Protein AF-A0A8T4TUP3-F1 (afdb_monomer_lite)

Foldseek 3Di:
DVVLVVVLVVLVVQLVVLVVQLVVLVVVVVVVVVVVVVCVVVVVQPPVDPVSVVVVVVVVVVVVVVSVVSNVVSVVSNVVSVVVSVVSVD

Structure (mmCIF, N/CA/C/O backbone):
data_AF-A0A8T4TUP3-F1
#
_entry.id   AF-A0A8T4TUP3-F1
#
loop_
_atom_site.group_PDB
_atom_site.id
_atom_site.type_symbol
_atom_site.label_atom_id
_atom_site.label_alt_id
_atom_site.label_comp_id
_atom_site.label_asym_id
_atom_site.label_entity_id
_atom_site.label_seq_id
_atom_site.pdbx_PDB_ins_code
_atom_site.Cartn_x
_atom_site.Cartn_y
_atom_site.Cartn_z
_atom_site.occupancy
_atom_site.B_iso_or_equiv
_atom_site.auth_seq_id
_atom_site.auth_comp_id
_atom_site.auth_asym_id
_atom_site.auth_atom_id
_atom_site.pdbx_PDB_model_num
ATOM 1 N N . MET A 1 1 ? 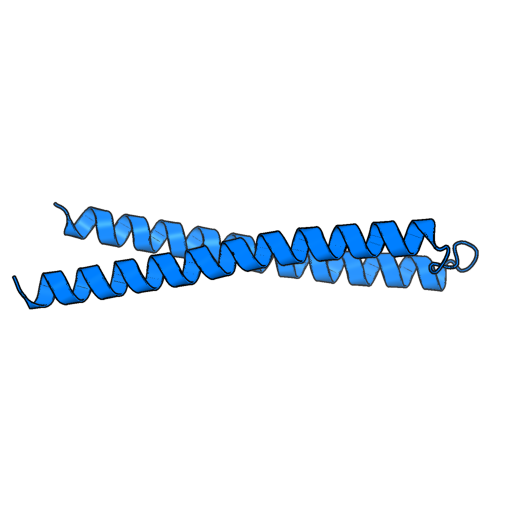-20.279 -1.559 32.862 1.00 62.41 1 MET A N 1
ATOM 2 C CA . MET A 1 1 ? -18.886 -1.264 33.268 1.00 62.41 1 MET A CA 1
ATOM 3 C C . MET A 1 1 ? -17.835 -2.231 32.713 1.00 62.41 1 MET A C 1
ATOM 5 O O . MET A 1 1 ? -17.012 -1.777 31.931 1.00 62.41 1 MET A O 1
ATOM 9 N N . GLU A 1 2 ? -17.801 -3.524 33.068 1.00 70.94 2 GLU A N 1
ATOM 10 C CA . GLU A 1 2 ? -16.739 -4.437 32.578 1.00 70.94 2 GLU A CA 1
ATOM 11 C C . GLU A 1 2 ? -16.891 -4.792 31.085 1.00 70.94 2 GLU A C 1
ATOM 13 O O . GLU A 1 2 ? -15.946 -4.659 30.310 1.00 70.94 2 GLU A O 1
ATOM 18 N N . SER A 1 3 ? -18.117 -5.092 30.647 1.00 80.50 3 SER A N 1
ATOM 19 C CA . SER A 1 3 ? -18.465 -5.324 29.233 1.00 80.50 3 SER A CA 1
ATOM 20 C C . SER A 1 3 ? -18.099 -4.145 28.307 1.00 80.50 3 SER A C 1
ATOM 22 O O . SER A 1 3 ? -17.553 -4.337 27.221 1.00 80.50 3 SER A O 1
ATOM 24 N N . GLU A 1 4 ? -18.312 -2.902 28.750 1.00 79.44 4 GLU A N 1
ATOM 25 C CA . GLU A 1 4 ? -17.982 -1.702 27.964 1.00 79.44 4 GLU A CA 1
ATOM 26 C C . GLU A 1 4 ? -16.473 -1.486 27.840 1.00 79.44 4 GLU A C 1
ATOM 28 O O . GLU A 1 4 ? -15.991 -1.097 26.774 1.00 79.44 4 GLU A O 1
ATOM 33 N N . LYS A 1 5 ? -15.713 -1.790 28.902 1.00 82.12 5 LYS A N 1
ATOM 34 C CA . LYS A 1 5 ? -14.245 -1.772 28.865 1.00 82.12 5 LYS A CA 1
ATOM 35 C C . LYS A 1 5 ? -13.709 -2.803 27.872 1.00 82.12 5 LYS A C 1
ATOM 37 O O . LYS A 1 5 ? -12.834 -2.467 27.078 1.00 82.12 5 LYS A O 1
ATOM 42 N N . ILE A 1 6 ? -14.270 -4.015 27.857 1.00 86.25 6 ILE A N 1
ATOM 43 C CA . ILE A 1 6 ? -13.898 -5.064 26.893 1.00 86.25 6 ILE A CA 1
ATOM 44 C C . ILE A 1 6 ? -14.207 -4.610 25.461 1.00 86.25 6 ILE A C 1
ATOM 46 O O . ILE A 1 6 ? -13.339 -4.677 24.591 1.00 86.25 6 ILE A O 1
ATOM 50 N N . LYS A 1 7 ? -15.407 -4.070 25.216 1.00 84.94 7 LYS A N 1
ATOM 51 C CA . LYS A 1 7 ? -15.814 -3.578 23.890 1.00 84.94 7 LYS A CA 1
ATOM 52 C C . LYS A 1 7 ? -14.906 -2.460 23.379 1.00 84.94 7 LYS A C 1
ATOM 54 O O . LYS A 1 7 ? -14.533 -2.455 22.208 1.00 84.94 7 LYS A O 1
ATOM 59 N N . LYS A 1 8 ? -14.532 -1.525 24.252 1.00 83.62 8 LYS A N 1
ATOM 60 C CA . LYS A 1 8 ? -13.592 -0.458 23.909 1.00 83.62 8 LYS A CA 1
ATOM 61 C C . LYS A 1 8 ? -12.203 -1.014 23.588 1.00 83.62 8 LYS A C 1
ATOM 63 O O . LYS A 1 8 ? -11.647 -0.642 22.563 1.00 83.62 8 LYS A O 1
ATOM 68 N N . ASN A 1 9 ? -11.683 -1.933 24.404 1.00 89.25 9 ASN A N 1
ATOM 69 C CA . ASN A 1 9 ? -10.380 -2.552 24.154 1.00 89.25 9 ASN A CA 1
ATOM 70 C C . ASN A 1 9 ? -10.342 -3.301 22.813 1.00 89.25 9 ASN A C 1
ATOM 72 O O . ASN A 1 9 ? -9.345 -3.218 22.102 1.00 89.25 9 ASN A O 1
ATOM 76 N N . LEU A 1 10 ? -11.428 -3.985 22.435 1.00 90.94 10 LEU A N 1
ATOM 77 C CA . LEU A 1 10 ? -11.534 -4.636 21.125 1.00 90.94 10 LEU A CA 1
ATOM 78 C C . LEU A 1 10 ? -11.497 -3.624 19.972 1.00 90.94 10 LEU A C 1
ATOM 80 O O . LEU A 1 10 ? -10.803 -3.854 18.985 1.00 90.94 10 LEU A O 1
ATOM 84 N N . LEU A 1 11 ? -12.185 -2.487 20.108 1.00 89.38 11 LEU A N 1
ATOM 85 C CA . LEU A 1 11 ? -12.158 -1.424 19.097 1.00 89.38 11 LEU A CA 1
ATOM 86 C C . LEU A 1 11 ? -10.794 -0.731 19.011 1.00 89.38 11 LEU A C 1
ATOM 88 O O . LEU A 1 11 ? -10.341 -0.425 17.911 1.00 89.38 11 LEU A O 1
ATOM 92 N N . ASP A 1 12 ? -10.125 -0.502 20.142 1.00 89.81 12 ASP A N 1
ATOM 93 C CA . ASP A 1 12 ? -8.765 0.049 20.172 1.00 89.81 12 ASP A CA 1
ATOM 94 C C . ASP A 1 12 ? -7.772 -0.926 19.500 1.00 89.81 12 ASP A C 1
ATOM 96 O O . ASP A 1 12 ? -6.908 -0.506 18.724 1.00 89.81 12 ASP A O 1
ATOM 100 N N . LEU A 1 13 ? -7.933 -2.238 19.718 1.00 92.31 13 LEU A N 1
ATOM 101 C CA . LEU A 1 13 ? -7.147 -3.278 19.046 1.00 92.31 13 LEU A CA 1
ATOM 102 C C . LEU A 1 13 ? -7.392 -3.286 17.529 1.00 92.31 13 LEU A C 1
ATOM 104 O O . LEU A 1 13 ? -6.443 -3.316 16.744 1.00 92.31 13 LEU A O 1
ATOM 108 N N . GLU A 1 14 ? -8.655 -3.225 17.106 1.00 91.69 14 GLU A N 1
ATOM 109 C CA . GLU A 1 14 ? -9.037 -3.194 15.691 1.00 91.69 14 GLU A CA 1
ATOM 110 C C . GLU A 1 14 ? -8.545 -1.916 14.992 1.00 91.69 14 GLU A C 1
ATOM 112 O O . GLU A 1 14 ? -8.070 -1.960 13.853 1.00 91.69 14 GLU A O 1
ATOM 117 N N . TYR A 1 15 ? -8.589 -0.776 15.686 1.00 92.38 15 TYR A N 1
ATOM 118 C CA . TYR A 1 15 ? -8.017 0.478 15.206 1.00 92.38 15 TYR A CA 1
ATOM 119 C C . TYR A 1 15 ? -6.511 0.347 14.967 1.00 92.38 15 TYR A C 1
ATOM 121 O O . TYR A 1 15 ? -6.035 0.672 13.877 1.00 92.38 15 TYR A O 1
ATOM 129 N N . ASN A 1 16 ? -5.771 -0.169 15.953 1.00 92.81 16 ASN A N 1
ATOM 130 C CA . ASN A 1 16 ? -4.322 -0.344 15.850 1.00 92.81 16 ASN A CA 1
ATOM 131 C C . ASN A 1 16 ? -3.941 -1.314 14.728 1.00 92.81 16 ASN A C 1
ATOM 133 O O . ASN A 1 16 ? -3.026 -1.023 13.960 1.00 92.81 16 ASN A O 1
ATOM 137 N N . LYS A 1 17 ? -4.686 -2.414 14.569 1.00 92.75 17 LYS A N 1
ATOM 138 C CA . LYS A 1 17 ? -4.507 -3.362 13.461 1.00 92.75 17 LYS A CA 1
ATOM 139 C C . LYS A 1 17 ? -4.656 -2.674 12.099 1.00 92.75 17 LYS A C 1
ATOM 141 O O . LYS A 1 17 ? -3.782 -2.799 11.244 1.00 92.75 17 LYS A O 1
ATOM 146 N N . ASN A 1 18 ? -5.730 -1.909 11.899 1.00 91.00 18 ASN A N 1
ATOM 147 C CA . ASN A 1 18 ? -5.964 -1.204 10.635 1.00 91.00 18 ASN A CA 1
ATOM 148 C C . ASN A 1 18 ? -4.950 -0.077 10.386 1.00 91.00 18 ASN A C 1
ATOM 150 O O . ASN A 1 18 ? -4.549 0.154 9.244 1.00 91.00 18 ASN A O 1
ATOM 154 N N . LEU A 1 19 ? -4.500 0.603 11.442 1.00 90.88 19 LEU A N 1
ATOM 155 C CA . LEU A 1 19 ? -3.443 1.607 11.351 1.00 90.88 19 LEU A CA 1
ATOM 156 C C . LEU A 1 19 ? -2.100 0.975 10.958 1.00 90.88 19 LEU A C 1
ATOM 158 O O . LEU A 1 19 ? -1.378 1.530 10.131 1.00 90.88 19 LEU A O 1
ATOM 162 N N . GLN A 1 20 ? -1.785 -0.202 11.504 1.00 94.00 20 GLN A N 1
ATOM 163 C CA . GLN A 1 20 ? -0.588 -0.952 11.141 1.00 94.00 20 GLN A CA 1
ATOM 164 C C . GLN A 1 20 ? -0.628 -1.379 9.672 1.00 94.00 20 GLN A C 1
ATOM 166 O O . GLN A 1 20 ? 0.348 -1.145 8.964 1.00 94.00 20 GLN A O 1
ATOM 171 N N . TYR A 1 21 ? -1.756 -1.906 9.182 1.00 92.31 21 TYR A N 1
ATOM 172 C CA . TYR A 1 21 ? -1.896 -2.224 7.757 1.00 92.31 21 TYR A CA 1
ATOM 173 C C . TYR A 1 21 ? -1.730 -0.998 6.864 1.00 92.31 21 TYR A C 1
ATOM 175 O O . TYR A 1 21 ? -1.018 -1.072 5.865 1.00 92.31 21 TYR A O 1
ATOM 183 N N . LEU A 1 22 ? -2.310 0.145 7.240 1.00 91.38 22 LEU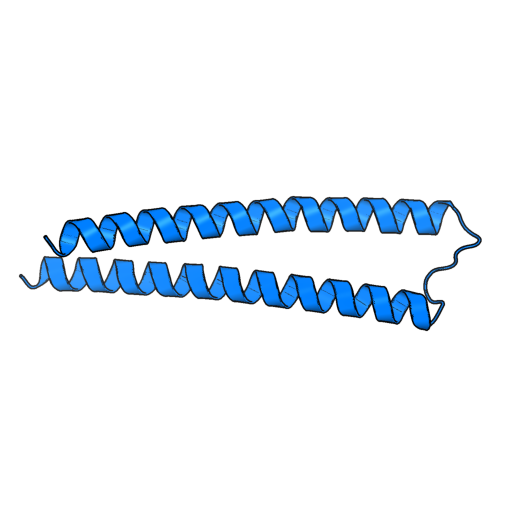 A N 1
ATOM 184 C CA . LEU A 1 22 ? -2.130 1.391 6.497 1.00 91.38 22 LEU A CA 1
ATOM 185 C C . LEU A 1 22 ? -0.650 1.801 6.425 1.00 91.38 22 LEU A C 1
ATOM 187 O O . LEU A 1 22 ? -0.169 2.162 5.350 1.00 91.38 22 LEU A O 1
ATOM 191 N N . ASN A 1 23 ? 0.081 1.712 7.539 1.00 91.56 23 ASN A N 1
ATOM 192 C CA . ASN A 1 23 ? 1.516 1.999 7.564 1.00 91.56 23 ASN A CA 1
ATOM 193 C C . ASN A 1 23 ? 2.309 1.014 6.699 1.00 91.56 23 ASN A C 1
ATOM 195 O O . ASN A 1 23 ? 3.158 1.441 5.919 1.00 91.56 23 ASN A O 1
ATOM 199 N N . THR A 1 24 ? 2.013 -0.285 6.776 1.00 93.06 24 THR A N 1
ATOM 200 C CA . THR A 1 24 ? 2.653 -1.297 5.926 1.00 93.06 24 THR A CA 1
ATOM 201 C C . THR A 1 24 ? 2.393 -1.031 4.445 1.00 93.06 24 THR A C 1
ATOM 203 O O . THR A 1 24 ? 3.326 -1.115 3.650 1.00 93.06 24 THR A O 1
ATOM 206 N N . CYS A 1 25 ? 1.174 -0.638 4.064 1.00 90.81 25 CYS A N 1
ATOM 207 C CA . CYS A 1 25 ? 0.875 -0.210 2.699 1.00 90.81 25 CYS A CA 1
ATOM 208 C C . CYS A 1 25 ? 1.786 0.953 2.276 1.00 90.81 25 CYS A C 1
ATOM 210 O O . CYS A 1 25 ? 2.433 0.880 1.235 1.00 90.81 25 CYS A O 1
ATOM 212 N N . ILE A 1 26 ? 1.896 2.005 3.089 1.00 89.88 26 ILE A N 1
ATOM 213 C CA . ILE A 1 26 ? 2.761 3.151 2.771 1.00 89.88 26 ILE A CA 1
ATOM 214 C C . ILE A 1 26 ? 4.217 2.704 2.565 1.00 89.88 26 ILE A C 1
ATOM 216 O O . ILE A 1 26 ? 4.843 3.113 1.590 1.00 89.88 26 ILE A O 1
ATOM 220 N N . VAL A 1 27 ? 4.740 1.825 3.426 1.00 94.44 27 VAL A N 1
ATOM 221 C CA . VAL A 1 27 ? 6.098 1.275 3.275 1.00 94.44 27 VAL A CA 1
ATOM 222 C C . VAL A 1 27 ? 6.243 0.510 1.958 1.00 94.44 27 VAL A C 1
ATOM 224 O O . VAL A 1 27 ? 7.176 0.786 1.209 1.00 94.44 27 VAL A O 1
ATOM 227 N N . LEU A 1 28 ? 5.303 -0.382 1.629 1.00 92.12 28 LEU A N 1
ATOM 228 C CA . LEU A 1 28 ? 5.323 -1.143 0.373 1.00 92.12 28 LEU A CA 1
ATOM 229 C C . LEU A 1 28 ? 5.316 -0.235 -0.861 1.00 92.12 28 LEU A C 1
ATOM 231 O O . LEU A 1 28 ? 6.015 -0.521 -1.832 1.00 92.12 28 LEU A O 1
ATOM 235 N N . LEU A 1 29 ? 4.572 0.873 -0.817 1.00 91.62 29 LEU A N 1
ATOM 236 C CA . LEU A 1 29 ? 4.566 1.863 -1.891 1.00 91.62 29 LEU A CA 1
ATOM 237 C C . LEU A 1 29 ? 5.949 2.495 -2.082 1.00 91.62 29 LEU A C 1
ATOM 239 O O . LEU A 1 29 ? 6.436 2.582 -3.208 1.00 91.62 29 LEU A O 1
ATOM 243 N N . PHE A 1 30 ? 6.598 2.914 -0.994 1.00 92.69 30 PHE A N 1
ATOM 244 C CA . PHE A 1 30 ? 7.950 3.467 -1.071 1.00 92.69 30 PHE A CA 1
ATOM 245 C C . PHE A 1 30 ? 8.957 2.434 -1.577 1.00 92.69 30 PHE A C 1
ATOM 247 O O . PHE A 1 30 ? 9.757 2.749 -2.456 1.00 92.69 30 PHE A O 1
ATOM 254 N N . THR A 1 31 ? 8.892 1.194 -1.086 1.00 94.69 31 THR A N 1
ATOM 255 C CA . THR A 1 31 ? 9.756 0.102 -1.555 1.00 94.69 31 THR A CA 1
ATOM 256 C C . THR A 1 31 ? 9.577 -0.150 -3.050 1.00 94.69 31 THR A C 1
ATOM 258 O O . THR A 1 31 ? 10.564 -0.310 -3.766 1.00 94.69 31 THR A O 1
ATOM 261 N N . TYR A 1 32 ? 8.338 -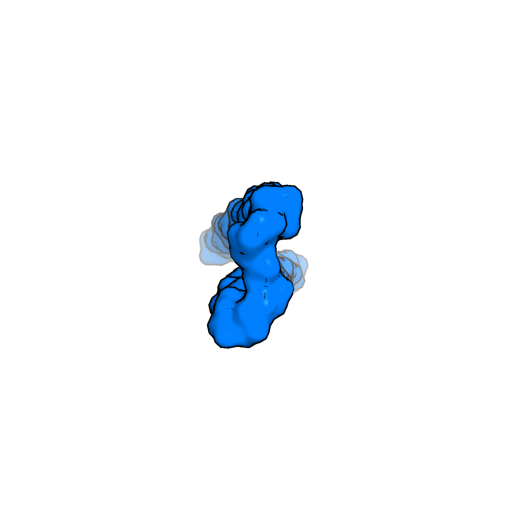0.123 -3.538 1.00 92.56 32 TYR A N 1
ATOM 262 C CA . TYR A 1 32 ? 8.040 -0.260 -4.958 1.00 92.56 32 TYR A CA 1
ATOM 263 C C . TYR A 1 32 ? 8.668 0.863 -5.797 1.00 92.56 32 TYR A C 1
ATOM 265 O O . TYR A 1 32 ? 9.351 0.583 -6.783 1.00 92.56 32 TYR A O 1
ATOM 273 N N . PHE A 1 33 ? 8.513 2.126 -5.383 1.00 91.69 33 PHE A N 1
ATOM 274 C CA . PHE A 1 33 ? 9.129 3.255 -6.087 1.00 91.69 33 PHE A CA 1
ATOM 275 C C . PHE A 1 33 ? 10.657 3.182 -6.093 1.00 91.69 33 PHE A C 1
ATOM 277 O O . PHE A 1 33 ? 11.269 3.406 -7.135 1.00 91.69 33 PHE A O 1
ATOM 284 N N . ILE A 1 34 ? 11.274 2.818 -4.966 1.00 95.38 34 ILE A N 1
ATOM 285 C CA . ILE A 1 34 ? 12.726 2.605 -4.887 1.00 95.38 34 ILE A CA 1
ATOM 286 C C . ILE A 1 34 ? 13.154 1.504 -5.868 1.00 95.38 34 ILE A C 1
ATOM 288 O O . ILE A 1 34 ? 14.129 1.683 -6.594 1.00 95.38 34 ILE A O 1
ATOM 292 N N . GLY A 1 35 ? 12.401 0.404 -5.948 1.00 91.94 35 GLY A N 1
ATOM 293 C CA . GLY A 1 35 ? 12.653 -0.679 -6.901 1.00 91.94 35 GLY A CA 1
ATOM 294 C C . GLY A 1 35 ? 12.605 -0.219 -8.360 1.00 91.94 35 GLY A C 1
ATOM 295 O O . GLY A 1 35 ? 13.520 -0.528 -9.121 1.00 91.94 35 GLY A O 1
ATOM 296 N N . ILE A 1 36 ? 11.595 0.574 -8.741 1.00 88.44 36 ILE A N 1
ATOM 297 C CA . ILE A 1 36 ? 11.519 1.169 -10.088 1.00 88.44 36 ILE A CA 1
ATOM 298 C C . ILE A 1 36 ? 12.731 2.058 -10.356 1.00 88.44 36 ILE A C 1
ATOM 300 O O . ILE A 1 36 ? 13.348 1.946 -11.413 1.00 88.44 36 ILE A O 1
ATOM 304 N N . ILE A 1 37 ? 13.079 2.934 -9.413 1.00 91.00 37 ILE A N 1
ATOM 305 C CA . ILE A 1 37 ? 14.209 3.854 -9.558 1.00 91.00 37 ILE A CA 1
ATOM 306 C C . ILE A 1 37 ? 15.501 3.063 -9.801 1.00 91.00 37 ILE A C 1
ATOM 308 O O . ILE A 1 37 ? 16.226 3.352 -10.751 1.00 91.00 37 ILE A O 1
ATOM 312 N N . ILE A 1 38 ? 15.759 2.019 -9.009 1.00 93.44 38 ILE A N 1
ATOM 313 C CA . ILE A 1 38 ? 16.926 1.143 -9.188 1.00 93.44 38 ILE A CA 1
ATOM 314 C C . ILE A 1 38 ? 16.889 0.452 -10.557 1.00 93.44 38 ILE A C 1
ATOM 316 O O . ILE A 1 38 ? 17.905 0.431 -11.251 1.00 93.44 38 ILE A O 1
ATOM 320 N N . ALA A 1 39 ? 15.740 -0.083 -10.974 1.00 88.31 39 ALA A N 1
ATOM 321 C CA . ALA A 1 39 ? 15.592 -0.755 -12.267 1.00 88.31 39 ALA A CA 1
ATOM 322 C C . ALA A 1 39 ? 15.866 0.187 -13.457 1.00 88.31 39 ALA A C 1
ATOM 324 O O . ALA A 1 39 ? 16.445 -0.238 -14.459 1.00 88.31 39 ALA A O 1
ATOM 325 N N . ILE A 1 40 ? 15.501 1.468 -13.324 1.00 86.19 40 ILE A N 1
ATOM 326 C CA . ILE A 1 40 ? 15.814 2.524 -14.294 1.00 86.19 40 ILE A CA 1
ATOM 327 C C . ILE A 1 40 ? 17.323 2.796 -14.321 1.00 86.19 40 ILE A C 1
ATOM 329 O O . ILE A 1 40 ? 17.941 2.722 -15.380 1.00 86.19 40 ILE A O 1
ATOM 333 N N . PHE A 1 41 ? 17.943 3.053 -13.165 1.00 90.75 41 PHE A N 1
ATOM 334 C CA . PHE A 1 41 ? 19.375 3.379 -13.089 1.00 90.75 41 PHE A CA 1
ATOM 335 C C . PHE A 1 41 ? 20.292 2.230 -13.520 1.00 90.75 41 PHE A C 1
ATOM 337 O O . PHE A 1 41 ? 21.382 2.463 -14.034 1.00 90.75 41 PHE A O 1
ATOM 344 N N . THR A 1 42 ? 19.858 0.988 -13.322 1.00 92.38 42 THR A N 1
ATOM 345 C CA . THR A 1 42 ? 20.617 -0.211 -13.707 1.00 92.38 42 THR A CA 1
ATOM 346 C C . THR A 1 42 ? 20.391 -0.629 -15.161 1.00 92.38 42 THR A C 1
ATOM 348 O O . THR A 1 42 ? 20.933 -1.650 -15.579 1.00 92.38 42 THR A O 1
ATOM 351 N N . ASN A 1 43 ? 19.609 0.133 -15.942 1.00 83.69 43 ASN A N 1
ATOM 352 C CA . ASN A 1 43 ? 19.211 -0.207 -17.314 1.00 83.69 43 ASN A CA 1
ATOM 353 C C . ASN A 1 43 ? 18.601 -1.619 -17.443 1.00 83.69 43 ASN A C 1
ATOM 355 O O . ASN A 1 43 ? 18.669 -2.239 -18.505 1.00 83.69 43 ASN A O 1
ATOM 359 N N . GLN A 1 44 ? 17.986 -2.141 -16.374 1.00 83.12 44 GLN A N 1
ATOM 360 C CA . GLN A 1 44 ? 17.280 -3.428 -16.417 1.00 83.12 44 GLN A CA 1
ATOM 361 C C . GLN A 1 44 ? 16.020 -3.347 -17.286 1.00 83.12 44 GLN A C 1
ATOM 363 O O . GLN A 1 44 ? 15.558 -4.352 -17.828 1.00 83.12 44 GLN A O 1
ATOM 368 N N . ILE A 1 45 ? 15.472 -2.141 -17.446 1.00 78.62 45 ILE A N 1
ATOM 369 C CA . ILE A 1 45 ? 14.367 -1.867 -18.357 1.00 78.62 45 ILE A CA 1
ATOM 370 C C . ILE A 1 45 ? 14.953 -1.561 -19.737 1.00 78.62 45 ILE A C 1
ATOM 372 O O . ILE A 1 45 ? 15.590 -0.534 -19.948 1.00 78.62 45 ILE A O 1
ATOM 376 N N . ASN A 1 46 ? 14.720 -2.452 -20.700 1.00 79.69 46 ASN A N 1
ATOM 377 C CA . ASN A 1 46 ? 15.122 -2.216 -22.083 1.00 79.69 46 ASN A CA 1
ATOM 378 C C . ASN A 1 46 ? 14.183 -1.195 -22.749 1.00 79.69 46 ASN A C 1
ATOM 380 O O . ASN A 1 46 ? 13.089 -1.545 -23.201 1.00 79.69 46 ASN A O 1
ATOM 384 N N . TYR A 1 47 ? 14.633 0.058 -22.835 1.00 77.12 47 TYR A N 1
ATOM 385 C CA . TYR A 1 47 ? 13.859 1.169 -23.396 1.00 77.12 47 TYR A CA 1
ATOM 386 C C . TYR A 1 47 ? 13.640 1.095 -24.913 1.00 77.12 47 TYR A C 1
ATOM 388 O O . TYR A 1 47 ? 12.742 1.749 -25.436 1.00 77.12 47 TYR A O 1
ATOM 396 N N . ASN A 1 48 ? 14.409 0.275 -25.629 1.00 82.56 48 ASN A N 1
ATOM 397 C CA . ASN A 1 48 ? 14.257 0.136 -27.079 1.00 82.56 48 ASN A CA 1
ATOM 398 C C . ASN A 1 48 ? 13.104 -0.804 -27.458 1.00 82.56 48 ASN A C 1
ATOM 400 O O . ASN A 1 48 ? 12.678 -0.833 -28.612 1.00 82.56 48 ASN A O 1
ATOM 404 N N . ASN A 1 49 ? 12.581 -1.576 -26.499 1.00 87.75 49 ASN A N 1
ATOM 405 C CA . ASN A 1 49 ? 11.466 -2.482 -26.726 1.00 87.75 49 ASN A CA 1
ATOM 406 C C . ASN A 1 49 ? 10.163 -1.901 -26.161 1.00 87.75 49 ASN A C 1
ATOM 408 O O . ASN A 1 49 ? 9.855 -2.043 -24.975 1.00 87.75 49 ASN A O 1
ATOM 412 N N . TRP A 1 50 ? 9.346 -1.319 -27.041 1.00 87.88 50 TRP A N 1
ATOM 413 C CA . TRP A 1 50 ? 8.027 -0.775 -26.696 1.00 87.88 50 TRP A CA 1
ATOM 414 C C . TRP A 1 50 ? 7.119 -1.771 -25.960 1.00 87.88 50 TRP A C 1
ATOM 416 O O . TRP A 1 50 ? 6.329 -1.360 -25.109 1.00 87.88 50 TRP A O 1
ATOM 426 N N . ARG A 1 51 ? 7.254 -3.083 -26.218 1.00 88.75 51 ARG A N 1
ATOM 427 C CA . ARG A 1 51 ? 6.485 -4.116 -25.501 1.00 88.75 51 ARG A CA 1
ATOM 428 C C . ARG A 1 51 ? 6.881 -4.199 -24.026 1.00 88.75 51 ARG A C 1
ATOM 430 O O . ARG A 1 51 ? 6.005 -4.29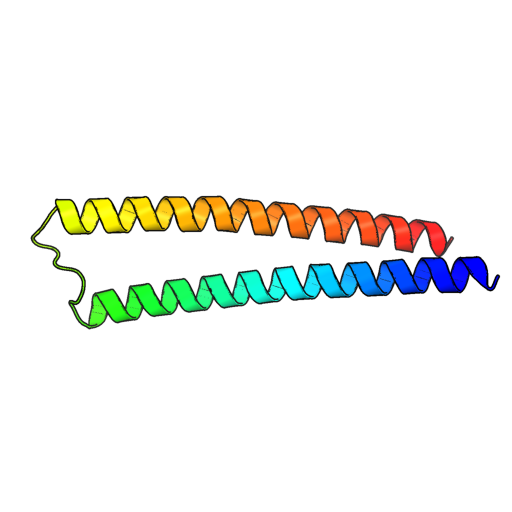8 -23.173 1.00 88.75 51 ARG A O 1
ATOM 437 N N . SER A 1 52 ? 8.176 -4.117 -23.722 1.00 85.31 52 SER A N 1
ATOM 438 C CA . SER A 1 52 ? 8.694 -4.145 -22.347 1.00 85.31 52 SER A CA 1
ATOM 439 C C . SER A 1 52 ? 8.266 -2.907 -21.556 1.00 85.31 52 SER A C 1
ATOM 441 O O . SER A 1 52 ? 7.857 -3.027 -20.399 1.00 85.31 52 SER A O 1
ATOM 443 N N . ILE A 1 53 ? 8.280 -1.729 -22.189 1.00 87.88 53 ILE A N 1
ATOM 444 C CA . ILE A 1 53 ? 7.797 -0.483 -21.572 1.00 87.88 53 ILE A CA 1
ATOM 445 C C . ILE A 1 53 ? 6.291 -0.565 -21.308 1.00 87.88 53 ILE A C 1
ATOM 447 O O . ILE A 1 53 ? 5.853 -0.320 -20.186 1.00 87.88 53 ILE A O 1
ATOM 451 N N . SER A 1 54 ? 5.501 -0.942 -22.318 1.00 90.12 54 SER A N 1
ATOM 452 C CA . SER A 1 54 ? 4.042 -1.035 -22.198 1.00 90.12 54 SER A CA 1
ATOM 453 C C . SER A 1 54 ? 3.627 -1.996 -21.082 1.00 90.12 54 SER A C 1
ATOM 455 O O . SER A 1 54 ? 2.802 -1.638 -20.243 1.00 90.12 54 SER A O 1
ATOM 457 N N . LEU A 1 55 ? 4.263 -3.169 -21.002 1.00 89.94 55 LEU A N 1
ATOM 458 C CA . LEU A 1 55 ? 4.006 -4.141 -19.941 1.00 89.94 55 LEU A CA 1
ATOM 459 C C . LEU A 1 55 ? 4.334 -3.573 -18.553 1.00 89.94 55 LEU A C 1
ATOM 461 O O . LEU A 1 55 ? 3.528 -3.694 -17.632 1.00 89.94 55 LEU A O 1
ATOM 465 N N . THR A 1 56 ? 5.479 -2.901 -18.415 1.00 88.62 56 THR A N 1
ATOM 466 C CA . THR A 1 56 ? 5.888 -2.261 -17.156 1.00 88.62 56 THR A CA 1
ATOM 467 C C . THR A 1 56 ? 4.868 -1.213 -16.717 1.00 88.62 56 THR A C 1
ATOM 469 O O . THR A 1 56 ? 4.444 -1.217 -15.562 1.00 88.62 56 THR A O 1
ATOM 472 N N . VAL A 1 57 ? 4.413 -0.354 -17.632 1.00 91.00 57 VAL A N 1
ATOM 473 C CA . VAL A 1 57 ? 3.406 0.678 -17.341 1.00 91.00 57 VAL A CA 1
ATOM 474 C C . VAL A 1 57 ? 2.077 0.055 -16.916 1.00 91.00 57 VAL A C 1
ATOM 476 O O . VAL A 1 57 ? 1.513 0.468 -15.904 1.00 91.00 57 VAL A O 1
ATOM 479 N N . VAL A 1 58 ? 1.590 -0.961 -17.635 1.00 94.94 58 VAL A N 1
ATOM 480 C CA . VAL A 1 58 ? 0.317 -1.629 -17.315 1.00 94.94 58 VAL A CA 1
ATOM 481 C C . VAL A 1 58 ? 0.373 -2.295 -15.941 1.00 94.94 58 VAL A C 1
ATOM 483 O O . VAL A 1 58 ? -0.527 -2.091 -15.126 1.00 94.94 58 VAL A O 1
ATOM 486 N N . LEU A 1 59 ? 1.445 -3.035 -15.646 1.00 91.94 59 LEU A N 1
ATOM 487 C CA . LEU A 1 59 ? 1.636 -3.653 -14.332 1.00 91.94 59 LEU A CA 1
ATOM 488 C C . LEU A 1 59 ? 1.727 -2.603 -13.221 1.00 91.94 59 LEU A C 1
ATOM 490 O O . LEU A 1 59 ? 1.158 -2.792 -12.146 1.00 91.94 59 LEU A O 1
ATOM 494 N N . SER A 1 60 ? 2.383 -1.475 -13.499 1.00 91.62 60 SER A N 1
ATOM 495 C CA . SER A 1 60 ? 2.497 -0.372 -12.543 1.00 91.62 60 SER A CA 1
ATOM 496 C C . SER A 1 60 ? 1.149 0.286 -12.266 1.00 91.62 60 SER A C 1
ATOM 498 O O . SER A 1 60 ? 0.828 0.566 -11.113 1.00 91.62 60 SER A O 1
ATOM 500 N N . LEU A 1 61 ? 0.320 0.476 -13.294 1.00 94.25 61 LEU A N 1
ATOM 501 C CA . LEU A 1 61 ? -1.040 0.992 -13.142 1.00 94.25 61 LEU A CA 1
ATOM 502 C C . LEU A 1 61 ? -1.920 0.043 -12.326 1.00 94.25 61 LEU A C 1
ATOM 504 O O . LEU A 1 61 ? -2.595 0.494 -11.406 1.00 94.25 61 LEU A O 1
ATOM 508 N N . ILE A 1 62 ? -1.879 -1.265 -12.601 1.00 95.38 62 ILE A N 1
ATOM 509 C CA . ILE A 1 62 ? -2.636 -2.266 -11.830 1.00 95.38 62 ILE A CA 1
ATOM 510 C C . ILE A 1 62 ? -2.208 -2.243 -10.357 1.00 95.38 62 ILE A C 1
ATOM 512 O O . ILE A 1 62 ? -3.058 -2.204 -9.461 1.00 95.38 62 ILE A O 1
ATOM 516 N N . PHE A 1 63 ? -0.899 -2.223 -10.097 1.00 91.75 63 PHE A N 1
ATOM 517 C CA . PHE A 1 63 ? -0.364 -2.117 -8.743 1.00 91.75 63 PHE A CA 1
ATOM 518 C C . PHE A 1 63 ? -0.833 -0.830 -8.048 1.00 91.75 63 PHE A C 1
ATOM 520 O O . PHE A 1 63 ? -1.350 -0.887 -6.937 1.00 91.75 63 PHE A O 1
ATOM 527 N N . LEU A 1 64 ? -0.745 0.326 -8.710 1.00 93.12 64 LEU A N 1
ATOM 528 C CA . LEU A 1 64 ? -1.190 1.602 -8.141 1.00 93.12 64 LEU A CA 1
ATOM 529 C C . LEU A 1 64 ? -2.703 1.639 -7.888 1.00 93.12 64 LEU A C 1
ATOM 531 O O . LEU A 1 64 ? -3.131 2.107 -6.834 1.00 93.12 64 LEU A O 1
ATOM 535 N N . CYS A 1 65 ? -3.524 1.125 -8.805 1.00 94.50 65 CYS A N 1
ATOM 536 C CA . CYS A 1 65 ? -4.976 1.069 -8.632 1.00 94.50 65 CYS A CA 1
ATOM 537 C C . CYS A 1 65 ? -5.373 0.177 -7.450 1.00 94.50 65 CYS A C 1
ATOM 539 O O . CYS A 1 65 ? -6.169 0.591 -6.605 1.00 94.50 65 CYS A O 1
ATOM 541 N N . THR A 1 66 ? -4.800 -1.026 -7.362 1.00 92.12 66 THR A N 1
ATOM 542 C CA . THR A 1 66 ? -5.057 -1.941 -6.237 1.00 92.12 66 THR A CA 1
ATOM 543 C C . THR A 1 66 ? -4.582 -1.335 -4.919 1.00 92.12 66 THR A C 1
ATOM 545 O O . THR A 1 66 ? -5.323 -1.335 -3.934 1.00 92.12 66 THR A O 1
ATOM 548 N N . PHE A 1 67 ? -3.399 -0.723 -4.919 1.00 91.25 67 PHE A N 1
ATOM 549 C CA . PHE A 1 67 ? -2.843 -0.025 -3.769 1.00 91.25 67 PHE A CA 1
ATOM 550 C C . PHE A 1 67 ? -3.748 1.107 -3.263 1.00 91.25 67 PHE A C 1
ATOM 552 O O . PHE A 1 67 ? -4.062 1.176 -2.072 1.00 91.25 67 PHE A O 1
ATOM 559 N N . LEU A 1 68 ? -4.206 1.979 -4.164 1.00 92.38 68 LEU A N 1
ATOM 560 C CA . LEU A 1 68 ? -5.126 3.067 -3.832 1.00 92.38 68 LEU A CA 1
ATOM 561 C C . LEU A 1 68 ? -6.430 2.536 -3.228 1.00 92.38 68 LEU A C 1
ATOM 563 O O . LEU A 1 68 ? -6.900 3.080 -2.226 1.00 92.38 68 LEU A O 1
ATOM 567 N N . GLY A 1 69 ? -6.972 1.448 -3.782 1.00 92.75 69 GLY A N 1
ATOM 568 C CA . GLY A 1 69 ? -8.139 0.762 -3.229 1.00 92.75 69 GLY A CA 1
ATOM 569 C C . GLY A 1 69 ? -7.926 0.323 -1.777 1.00 92.75 69 GLY A C 1
ATOM 570 O O . GLY A 1 69 ? -8.749 0.634 -0.911 1.00 92.75 69 GLY A O 1
ATOM 571 N N . PHE A 1 70 ? -6.788 -0.312 -1.479 1.00 90.69 70 PHE A N 1
ATOM 572 C CA . PHE A 1 70 ? -6.427 -0.706 -0.112 1.00 90.69 70 PHE A CA 1
ATOM 573 C C . PHE A 1 70 ? -6.299 0.494 0.832 1.00 90.69 70 PHE A C 1
ATOM 575 O O . PHE A 1 70 ? -6.855 0.477 1.933 1.00 90.69 70 PHE A O 1
ATOM 582 N N . VAL A 1 71 ? -5.615 1.561 0.413 1.00 90.75 71 VAL A N 1
ATOM 583 C CA . VAL A 1 71 ? -5.441 2.764 1.243 1.00 90.75 71 VAL A CA 1
ATOM 584 C C . VAL A 1 71 ? -6.784 3.416 1.567 1.00 90.75 71 VAL A C 1
ATOM 586 O O . VAL A 1 71 ? -7.011 3.804 2.716 1.00 90.75 71 VAL A O 1
ATOM 589 N N . ILE A 1 72 ? -7.685 3.525 0.587 1.00 92.50 72 ILE A N 1
ATOM 590 C CA . ILE A 1 72 ? -9.032 4.071 0.797 1.00 92.50 72 ILE A CA 1
ATOM 591 C C . ILE A 1 72 ? -9.808 3.192 1.781 1.00 92.50 72 ILE A C 1
ATOM 593 O O . ILE A 1 72 ? -10.374 3.721 2.741 1.00 92.50 72 ILE A O 1
ATOM 597 N N . HIS A 1 73 ? -9.784 1.871 1.589 1.00 91.44 73 HIS A N 1
ATOM 598 C CA . HIS A 1 73 ? -10.464 0.917 2.463 1.00 91.44 73 HIS A CA 1
ATOM 599 C C . HIS A 1 73 ? -10.001 1.047 3.923 1.00 91.44 73 HIS A C 1
ATOM 601 O O . HIS A 1 73 ? -10.819 1.270 4.818 1.00 91.44 73 HIS A O 1
ATOM 607 N N . PHE A 1 74 ? -8.688 1.025 4.172 1.00 89.62 74 PHE A N 1
ATOM 608 C CA . PHE A 1 74 ? -8.148 1.155 5.529 1.00 89.62 74 PHE A CA 1
ATOM 609 C C . PHE A 1 74 ? -8.361 2.550 6.128 1.00 89.62 74 PHE A C 1
ATOM 611 O O . PHE A 1 7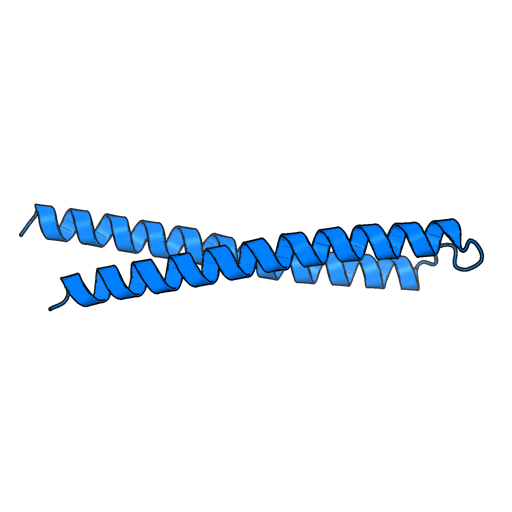4 ? -8.639 2.679 7.325 1.00 89.62 74 PHE A O 1
ATOM 618 N N . ARG A 1 75 ? -8.298 3.619 5.323 1.00 89.56 75 ARG A N 1
ATOM 619 C CA . ARG A 1 75 ? -8.641 4.972 5.797 1.00 89.56 75 ARG A CA 1
ATOM 620 C C . ARG A 1 75 ? -10.108 5.097 6.188 1.00 89.56 75 ARG A C 1
ATOM 622 O O . ARG A 1 75 ? -10.417 5.823 7.131 1.00 89.56 75 ARG A O 1
ATOM 629 N N . PHE A 1 76 ? -11.008 4.424 5.482 1.00 91.62 76 PHE A N 1
ATOM 630 C CA . PHE A 1 76 ? -12.420 4.415 5.841 1.00 91.62 76 PHE A CA 1
ATOM 631 C C . PHE A 1 76 ? -12.659 3.607 7.124 1.00 91.62 76 PHE A C 1
ATOM 633 O O . PHE A 1 76 ? -13.238 4.138 8.072 1.00 91.62 76 PHE A O 1
ATOM 640 N N . ALA A 1 77 ? -12.107 2.392 7.209 1.00 89.31 77 ALA A N 1
ATOM 641 C CA . ALA A 1 77 ? -12.212 1.533 8.390 1.00 89.31 77 ALA A CA 1
ATOM 642 C C . ALA A 1 77 ? -11.682 2.221 9.664 1.00 89.31 77 ALA A C 1
ATOM 644 O O . ALA A 1 77 ? -12.360 2.266 10.692 1.00 89.31 77 ALA A O 1
ATOM 645 N N . THR A 1 78 ? -10.505 2.853 9.593 1.00 90.38 78 THR A N 1
ATOM 646 C CA . THR A 1 78 ? -9.932 3.599 10.731 1.00 90.38 78 THR A CA 1
ATOM 647 C C . THR A 1 78 ? -10.797 4.787 11.159 1.00 90.38 78 THR A C 1
ATOM 649 O O . THR A 1 78 ? -10.953 5.027 12.360 1.00 90.38 78 THR A O 1
ATOM 652 N N . LYS A 1 79 ? -11.401 5.522 10.213 1.00 91.19 79 LYS A N 1
ATOM 653 C CA . LYS A 1 79 ? -12.346 6.611 10.521 1.00 91.19 79 LYS A CA 1
ATOM 654 C C . LYS A 1 79 ? -13.603 6.092 11.217 1.00 91.19 79 LYS A C 1
ATOM 656 O O . LYS A 1 79 ? -14.030 6.688 12.206 1.00 91.19 79 LYS A O 1
ATOM 661 N N . GLU A 1 80 ? -14.176 4.997 10.731 1.00 91.00 80 GLU A N 1
ATOM 662 C CA . GLU A 1 80 ? -15.387 4.405 11.301 1.00 91.00 80 GLU A CA 1
ATOM 663 C C . GLU A 1 80 ? -15.155 3.911 12.737 1.00 91.00 80 GLU A C 1
ATOM 665 O O . GLU A 1 80 ? -15.931 4.227 13.643 1.00 91.00 80 GLU A O 1
ATOM 670 N N . ILE A 1 81 ? -14.041 3.214 12.975 1.00 88.50 81 ILE A N 1
ATOM 671 C CA . ILE A 1 81 ? -13.672 2.726 14.310 1.00 88.50 81 ILE A CA 1
ATOM 672 C C . ILE A 1 81 ? -13.417 3.900 15.261 1.00 88.50 81 ILE A C 1
ATOM 674 O O . ILE A 1 81 ? -13.925 3.911 16.384 1.00 88.50 81 ILE A O 1
ATOM 678 N N . LYS A 1 82 ? -12.722 4.950 14.806 1.00 88.62 82 LYS A N 1
ATOM 679 C CA . LYS A 1 82 ? -12.498 6.164 15.607 1.00 88.62 82 LYS A CA 1
ATOM 680 C C . LYS A 1 82 ? -13.814 6.840 16.010 1.00 88.62 82 LYS A C 1
ATOM 682 O O . LYS A 1 82 ? -13.938 7.315 17.141 1.00 88.62 82 LYS A O 1
ATOM 687 N N . LEU A 1 83 ? -14.807 6.865 15.118 1.00 89.75 83 LEU A N 1
ATOM 688 C CA . LEU A 1 83 ? -16.148 7.370 15.430 1.00 89.75 83 LEU A CA 1
ATOM 689 C C . LEU A 1 83 ? -16.865 6.484 16.459 1.00 89.75 83 LEU A C 1
ATOM 691 O O . LEU A 1 83 ? -17.456 7.018 17.398 1.00 89.75 83 LEU A O 1
ATOM 695 N N . LYS A 1 84 ? -16.780 5.153 16.329 1.00 87.31 84 LYS A N 1
ATOM 696 C CA . LYS A 1 84 ? -17.346 4.193 17.297 1.00 87.31 84 LYS A CA 1
ATOM 697 C C . LYS A 1 84 ? -16.727 4.352 18.691 1.00 87.31 84 LYS A C 1
ATOM 699 O O . LYS A 1 84 ? -17.465 4.426 19.669 1.00 87.31 84 LYS A O 1
ATOM 704 N N . ILE A 1 85 ? -15.404 4.498 18.783 1.00 85.06 85 ILE A N 1
ATOM 705 C CA . ILE A 1 85 ? -14.699 4.745 20.054 1.00 85.06 85 ILE A CA 1
ATOM 706 C C . ILE A 1 85 ? -15.133 6.081 20.671 1.00 85.06 85 ILE A C 1
ATOM 708 O O . ILE A 1 85 ? -15.363 6.157 21.877 1.00 85.06 85 ILE A O 1
ATOM 712 N N . ARG A 1 86 ? -15.282 7.140 19.861 1.00 84.75 86 ARG A N 1
ATOM 713 C CA . ARG A 1 86 ? -15.718 8.459 20.350 1.00 84.75 86 ARG A CA 1
ATOM 714 C C . ARG A 1 86 ? -17.138 8.424 20.921 1.00 84.75 86 ARG A C 1
ATOM 716 O O . ARG A 1 86 ? -17.379 9.072 21.931 1.00 84.75 86 ARG A O 1
ATOM 723 N N . LYS A 1 87 ? -18.040 7.645 20.315 1.00 83.69 87 LYS A N 1
ATOM 724 C CA . LYS A 1 87 ? -19.415 7.439 20.805 1.00 83.69 87 LYS A CA 1
ATOM 725 C C . LYS A 1 87 ? -19.497 6.624 22.102 1.00 83.69 87 LYS A C 1
ATOM 727 O O . LYS A 1 87 ? -20.508 6.716 22.771 1.00 83.69 87 LYS A O 1
ATOM 732 N N . LEU A 1 88 ? -18.469 5.838 22.437 1.00 76.25 88 LEU A N 1
ATOM 733 C CA . LEU A 1 88 ? -18.376 5.061 23.687 1.00 76.25 88 LEU A CA 1
ATOM 734 C C . LEU A 1 88 ? -17.692 5.826 24.835 1.00 76.25 88 LEU A C 1
ATOM 736 O O . LEU A 1 88 ? -17.606 5.313 25.946 1.00 76.25 88 LEU A O 1
ATOM 740 N N . LYS A 1 89 ? -17.113 7.001 24.550 1.00 60.41 89 LYS A N 1
ATOM 741 C CA . LYS A 1 89 ? -16.466 7.891 25.533 1.00 60.41 89 LYS A CA 1
ATOM 742 C C . LYS A 1 89 ? -17.377 9.039 26.006 1.00 60.41 89 LYS A C 1
ATOM 744 O O . LYS A 1 89 ? -16.936 9.812 26.852 1.00 60.41 89 LYS A O 1
ATOM 749 N N . LEU A 1 90 ? -18.576 9.155 25.432 1.00 48.22 90 LEU A N 1
ATOM 750 C CA . LEU A 1 90 ? -19.718 9.920 25.946 1.00 48.22 90 LEU A CA 1
ATOM 7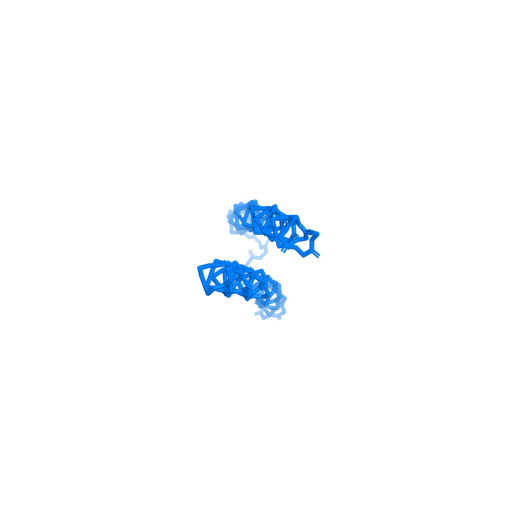51 C C . LEU A 1 90 ? -20.657 8.935 26.644 1.00 48.22 90 LEU A C 1
ATOM 753 O O . LEU A 1 90 ? -21.253 9.343 27.658 1.00 48.22 90 LEU A O 1
#

Sequence (90 aa):
MESEKIKKNLLDLEYNKNLQYLNTCIVLLFTYFIGIIIAIFTNQINYNNWRSISLTVVLSLIFLCTFLGFVIHFRFATKEIKLKIRKLKL

Secondary structure (DSSP, 8-state):
-HHHHHHHHHHHHHHHHHHHHHHHHHHHHHHHHHHHHHHHHTT-S-TT-HHHHHHHHHHHHHHHHHHHHHHHHHHHHHHHHHHHHHHT--

Radius of gyration: 20.09 Å; chains: 1; bounding box: 40×15×60 Å

pLDDT: mean 88.14, std 7.46, range [48.22, 95.38]